Protein AF-A0A561UKL6-F1 (afdb_monomer_lite)

Radius of gyration: 25.36 Å; chains: 1; bounding box: 43×37×69 Å

Sequence (57 aa):
MTTPPPATPDVPQYQLLRDTGNGPTTPDEQAILHAEFGAPDARGVYGAPTTTEETTA

Organism: NCBI:txid281105

pLDDT: mean 74.87, std 10.52, range [46.22, 90.75]

Structure (mmCIF, N/CA/C/O backbone):
data_AF-A0A561UKL6-F1
#
_entry.id   AF-A0A561UKL6-F1
#
loop_
_atom_site.group_PDB
_atom_site.id
_atom_site.type_symbol
_atom_site.label_atom_id
_atom_site.label_alt_id
_atom_site.label_comp_id
_atom_site.label_asym_id
_atom_site.label_entity_id
_atom_site.label_seq_id
_atom_site.pdbx_PDB_ins_code
_atom_site.Cartn_x
_atom_site.Cartn_y
_atom_site.Cartn_z
_atom_site.occupancy
_atom_site.B_iso_or_equiv
_atom_site.auth_seq_id
_atom_site.auth_comp_id
_atom_site.auth_asym_id
_atom_site.auth_atom_id
_atom_site.pdbx_PDB_model_num
ATOM 1 N N . MET A 1 1 ? 26.378 31.312 -33.752 1.00 57.47 1 MET A N 1
ATOM 2 C CA . MET A 1 1 ? 25.307 30.348 -33.431 1.00 57.47 1 MET A CA 1
ATOM 3 C C . MET A 1 1 ? 25.955 28.980 -33.343 1.00 57.47 1 MET A C 1
ATOM 5 O O . MET A 1 1 ? 26.611 28.594 -34.300 1.00 57.47 1 MET A O 1
ATOM 9 N N . THR A 1 2 ? 25.882 28.320 -32.190 1.00 67.12 2 THR A N 1
ATOM 10 C CA . THR A 1 2 ? 26.508 27.008 -31.969 1.00 67.12 2 THR A CA 1
ATOM 11 C C . THR A 1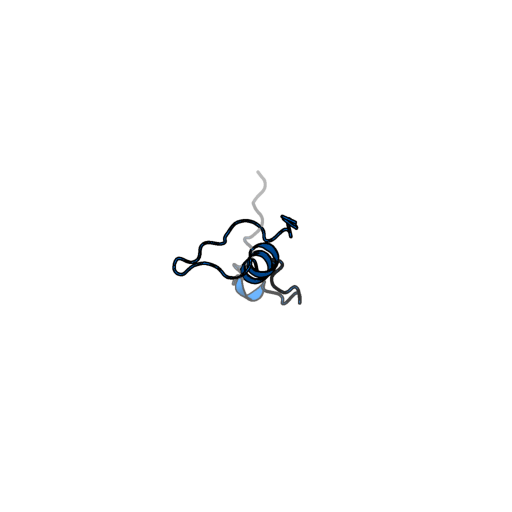 2 ? 25.546 25.917 -32.425 1.00 67.12 2 THR A C 1
ATOM 13 O O . THR A 1 2 ? 24.400 25.893 -31.981 1.00 67.12 2 THR A O 1
ATOM 16 N N . THR A 1 3 ? 25.993 25.049 -33.330 1.00 70.50 3 THR A N 1
ATOM 17 C CA . THR A 1 3 ? 25.229 23.890 -33.814 1.00 70.50 3 THR A CA 1
ATOM 18 C C . THR A 1 3 ? 24.947 22.930 -32.650 1.00 70.50 3 THR A C 1
ATOM 20 O O . THR A 1 3 ? 25.877 22.645 -31.890 1.00 70.50 3 THR A O 1
ATOM 23 N N . PRO A 1 4 ? 23.707 22.433 -32.476 1.00 71.06 4 PRO A N 1
ATOM 24 C CA . PRO A 1 4 ? 23.412 21.450 -31.439 1.00 71.06 4 PRO A CA 1
ATOM 25 C C . PRO A 1 4 ? 24.203 20.155 -31.686 1.00 71.06 4 PRO A C 1
ATOM 27 O O . PRO A 1 4 ? 24.477 19.815 -32.842 1.00 71.06 4 PRO A O 1
ATOM 30 N N . PRO A 1 5 ? 24.594 19.433 -30.621 1.00 74.12 5 PRO A N 1
ATOM 31 C CA . PRO A 1 5 ? 25.304 18.171 -30.766 1.00 74.12 5 PRO A CA 1
ATOM 32 C C . PRO A 1 5 ? 24.449 17.148 -31.534 1.00 74.12 5 PRO A C 1
ATOM 34 O O . PRO A 1 5 ? 23.217 17.239 -31.518 1.00 74.12 5 PRO A O 1
ATOM 37 N N . PRO A 1 6 ? 25.084 16.172 -32.210 1.00 71.88 6 PRO A N 1
ATOM 38 C CA . PRO A 1 6 ? 24.364 15.111 -32.904 1.00 71.88 6 PRO A CA 1
ATOM 39 C C . PRO A 1 6 ? 23.433 14.380 -31.931 1.00 71.88 6 PRO A C 1
ATOM 41 O O . PRO A 1 6 ? 23.830 14.058 -30.808 1.00 71.88 6 PRO A O 1
ATOM 44 N N . ALA A 1 7 ? 22.194 14.131 -32.364 1.00 70.75 7 ALA A N 1
ATOM 45 C CA . ALA A 1 7 ? 21.214 13.404 -31.569 1.00 70.75 7 ALA A CA 1
ATOM 46 C C . ALA A 1 7 ? 21.763 12.011 -31.232 1.00 70.75 7 ALA A C 1
ATOM 48 O O . ALA A 1 7 ? 22.180 11.261 -32.118 1.00 70.75 7 ALA A O 1
ATOM 49 N N . THR A 1 8 ? 21.800 11.679 -29.943 1.00 71.44 8 THR A N 1
ATOM 50 C CA . THR A 1 8 ? 22.147 10.330 -29.492 1.00 71.44 8 THR A CA 1
ATOM 51 C C . THR A 1 8 ? 21.095 9.353 -30.031 1.00 71.44 8 THR A C 1
ATOM 53 O O . THR A 1 8 ? 19.916 9.716 -30.042 1.00 71.44 8 THR A O 1
ATOM 56 N N . PRO A 1 9 ? 21.477 8.150 -30.502 1.00 71.44 9 PRO A N 1
ATOM 57 C CA . PRO A 1 9 ? 20.510 7.147 -30.933 1.00 71.44 9 PRO A CA 1
ATOM 58 C C . PRO A 1 9 ? 19.489 6.894 -29.827 1.00 71.44 9 PRO A C 1
ATOM 60 O O . PRO A 1 9 ? 19.874 6.769 -28.664 1.00 71.44 9 PRO A O 1
ATOM 63 N N . ASP A 1 10 ? 18.211 6.835 -30.191 1.00 74.50 10 ASP A N 1
ATOM 64 C CA . ASP A 1 10 ? 17.126 6.594 -29.245 1.00 74.50 10 ASP A CA 1
ATOM 65 C C . ASP A 1 10 ? 17.265 5.162 -28.707 1.00 74.50 10 ASP A C 1
ATOM 67 O O . ASP A 1 10 ? 16.991 4.178 -29.400 1.00 74.50 10 ASP A O 1
ATOM 71 N N . VAL A 1 11 ? 17.831 5.031 -27.507 1.00 79.06 11 VAL A N 1
ATOM 72 C CA . VAL A 1 11 ? 18.039 3.729 -26.875 1.00 79.06 11 VAL A CA 1
ATOM 73 C C . VAL A 1 11 ? 16.698 3.283 -26.302 1.00 79.06 11 VAL A C 1
ATOM 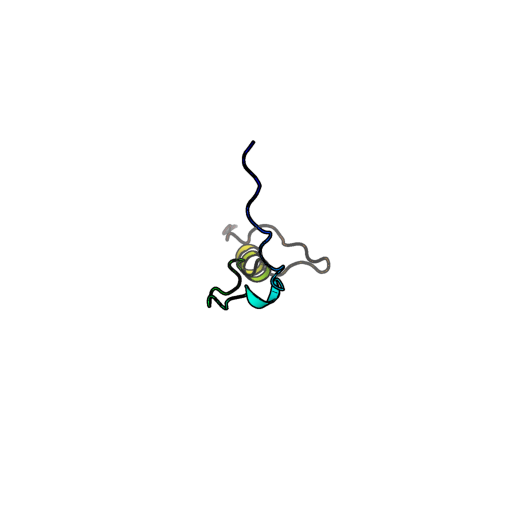75 O O . VAL A 1 11 ? 16.075 4.044 -25.558 1.00 79.06 11 VAL A O 1
ATOM 78 N N . PRO A 1 12 ? 16.243 2.051 -26.580 1.00 81.38 12 PRO A N 1
ATOM 79 C CA . PRO A 1 12 ? 15.017 1.560 -25.982 1.00 81.38 12 PRO A CA 1
ATOM 80 C C . PRO A 1 12 ? 15.095 1.614 -24.451 1.00 81.38 12 PRO A C 1
ATOM 82 O O . PRO A 1 12 ? 16.007 1.044 -23.853 1.00 81.38 12 PRO A O 1
ATOM 85 N N . GLN A 1 13 ? 14.124 2.278 -23.816 1.00 75.19 13 GLN A N 1
ATOM 86 C CA . GLN A 1 13 ? 14.119 2.576 -22.373 1.00 75.19 13 GLN A CA 1
ATOM 87 C C . GLN A 1 13 ? 14.330 1.335 -21.489 1.00 75.19 13 GLN A C 1
ATOM 89 O O . GLN A 1 13 ? 14.962 1.415 -20.440 1.00 75.19 13 GLN A O 1
ATOM 94 N N . TYR A 1 14 ? 13.875 0.161 -21.941 1.00 77.25 14 TYR A N 1
ATOM 95 C CA . TYR A 1 14 ? 14.066 -1.104 -21.228 1.00 77.25 14 TYR A CA 1
ATOM 96 C C . TYR A 1 14 ? 15.543 -1.511 -21.071 1.00 77.25 14 TYR A C 1
ATOM 98 O O . TYR A 1 14 ? 15.869 -2.247 -20.148 1.00 77.25 14 TYR A O 1
ATOM 106 N N . GLN A 1 15 ? 16.452 -1.032 -21.929 1.00 81.25 15 GLN A N 1
ATOM 107 C CA . GLN A 1 15 ? 17.893 -1.306 -21.817 1.00 81.25 15 GLN A CA 1
ATOM 108 C C . GLN A 1 15 ? 18.563 -0.507 -20.690 1.00 81.25 15 GLN A C 1
ATOM 110 O O . GLN A 1 15 ? 19.688 -0.814 -20.298 1.00 81.25 15 GLN A O 1
ATOM 115 N N . LEU A 1 16 ? 17.886 0.520 -20.170 1.00 80.81 16 LEU A N 1
ATOM 116 C CA . LEU A 1 16 ? 18.355 1.331 -19.048 1.00 80.81 16 LEU A CA 1
ATOM 117 C C . LEU A 1 16 ? 17.903 0.770 -17.693 1.00 80.81 16 LEU A C 1
ATOM 119 O O . LEU A 1 16 ? 18.395 1.224 -16.658 1.00 80.81 16 LEU A O 1
ATOM 123 N N . LEU A 1 17 ? 16.998 -0.218 -17.680 1.00 78.81 17 LEU A N 1
ATOM 124 C CA . LEU A 1 17 ? 16.569 -0.880 -16.453 1.00 78.81 17 LEU A CA 1
ATOM 125 C C . LEU A 1 17 ? 17.736 -1.688 -15.884 1.00 78.81 17 LEU A C 1
ATOM 127 O O . LEU A 1 17 ? 18.246 -2.618 -16.507 1.00 78.81 17 LEU A O 1
ATOM 131 N N . ARG A 1 18 ? 18.143 -1.326 -14.671 1.00 80.00 18 ARG A N 1
ATOM 132 C CA . ARG A 1 18 ? 19.096 -2.085 -13.865 1.00 80.00 18 ARG A CA 1
ATOM 133 C C . ARG A 1 18 ? 18.353 -2.608 -12.652 1.00 80.00 18 ARG A C 1
ATOM 135 O O . ARG A 1 18 ? 17.677 -1.833 -11.978 1.00 80.00 18 ARG A O 1
ATOM 142 N N . ASP A 1 19 ? 18.490 -3.900 -12.379 1.00 77.19 19 ASP A N 1
ATOM 143 C CA . ASP A 1 19 ? 18.071 -4.440 -11.094 1.00 77.19 19 ASP A CA 1
ATOM 144 C C . ASP A 1 19 ? 18.973 -3.828 -10.019 1.00 77.19 19 ASP A C 1
ATOM 146 O O . ASP A 1 19 ? 20.199 -3.947 -10.071 1.00 77.19 19 ASP A O 1
ATOM 150 N N . THR A 1 20 ? 18.367 -3.083 -9.102 1.00 80.31 20 THR A N 1
ATOM 151 C CA . THR A 1 20 ? 19.095 -2.414 -8.022 1.00 80.31 20 THR A CA 1
ATOM 152 C C . THR A 1 20 ? 19.016 -3.196 -6.717 1.00 80.3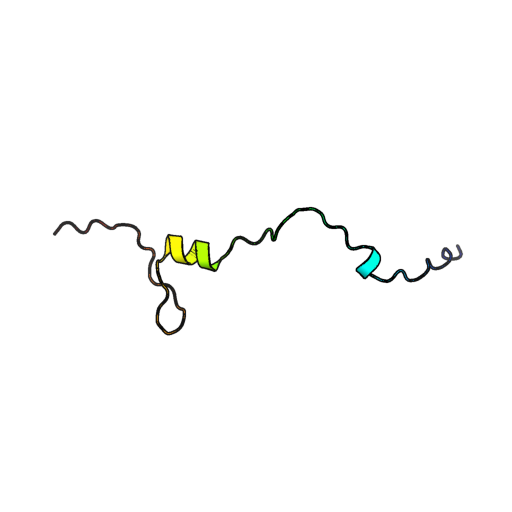1 20 THR A C 1
ATOM 154 O O . THR A 1 20 ? 19.607 -2.763 -5.732 1.00 80.31 20 THR A O 1
ATOM 157 N N . GLY A 1 21 ? 18.276 -4.314 -6.677 1.00 73.62 21 GLY A N 1
ATOM 158 C CA . GLY A 1 21 ? 18.000 -5.066 -5.451 1.00 73.62 21 GLY A CA 1
ATOM 159 C C . GLY A 1 21 ? 17.180 -4.291 -4.414 1.00 73.62 21 GLY A C 1
ATOM 160 O O . GLY A 1 21 ? 16.851 -4.832 -3.360 1.00 73.62 21 GLY A O 1
ATOM 161 N N . ASN A 1 22 ? 16.818 -3.039 -4.703 1.00 69.69 22 ASN A N 1
ATOM 162 C CA . ASN A 1 22 ? 15.865 -2.292 -3.910 1.00 69.69 22 ASN A CA 1
ATOM 163 C C . ASN A 1 22 ? 14.486 -2.847 -4.253 1.00 69.69 22 ASN A C 1
ATOM 165 O O . ASN A 1 22 ? 13.941 -2.578 -5.325 1.00 69.69 22 ASN A O 1
ATOM 169 N N . GLY A 1 23 ? 13.939 -3.654 -3.344 1.00 68.00 23 GLY A N 1
ATOM 170 C CA . GLY A 1 23 ? 12.521 -3.983 -3.363 1.00 68.00 23 GLY A CA 1
ATOM 171 C C . GLY A 1 23 ? 11.662 -2.710 -3.333 1.00 68.00 23 GLY A C 1
ATOM 172 O O . GLY A 1 23 ? 12.186 -1.604 -3.148 1.00 68.00 23 GLY A O 1
ATOM 173 N N . PRO A 1 24 ? 10.338 -2.834 -3.511 1.00 68.69 24 PRO A N 1
ATOM 174 C CA . PRO A 1 24 ? 9.446 -1.691 -3.383 1.00 68.69 24 PRO A CA 1
ATOM 175 C C . 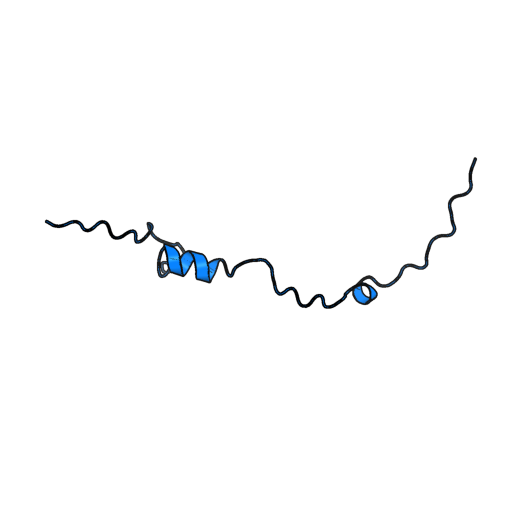PRO A 1 24 ? 9.718 -0.976 -2.055 1.00 68.69 24 PRO A C 1
ATOM 177 O O . PRO A 1 24 ? 9.668 -1.575 -0.986 1.00 68.69 24 PRO A O 1
ATOM 180 N N . THR A 1 25 ? 10.051 0.314 -2.136 1.00 60.66 25 THR A N 1
ATOM 181 C CA . THR A 1 25 ? 10.238 1.165 -0.951 1.00 60.66 25 THR A CA 1
ATOM 182 C C . THR A 1 25 ? 8.909 1.427 -0.252 1.00 60.66 25 THR A C 1
ATOM 184 O O . THR A 1 25 ? 8.893 1.890 0.883 1.00 60.66 25 THR A O 1
ATOM 187 N N . THR A 1 26 ? 7.796 1.147 -0.932 1.00 63.72 26 THR A N 1
ATOM 188 C CA . THR A 1 26 ? 6.459 1.248 -0.373 1.00 63.72 26 THR A CA 1
ATOM 189 C C . THR A 1 26 ? 6.295 0.148 0.668 1.00 63.72 26 THR A C 1
ATOM 191 O O . THR A 1 26 ? 6.316 -1.031 0.301 1.00 63.72 26 THR A O 1
ATOM 194 N N . PRO A 1 27 ? 6.138 0.495 1.954 1.00 69.56 27 PRO A N 1
ATOM 195 C CA . PRO A 1 27 ? 5.689 -0.481 2.925 1.00 69.56 27 PRO A CA 1
ATOM 196 C C . PRO A 1 27 ? 4.362 -1.067 2.443 1.00 69.56 27 PRO A C 1
ATOM 198 O O . PRO A 1 27 ? 3.580 -0.365 1.799 1.00 69.56 27 PRO A O 1
ATOM 201 N N . ASP A 1 28 ? 4.109 -2.338 2.741 1.00 81.06 28 ASP A N 1
ATOM 202 C CA .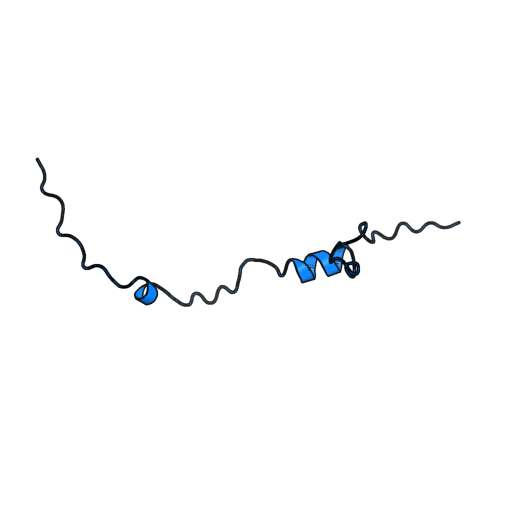 ASP A 1 28 ? 2.789 -2.918 2.526 1.00 81.06 28 ASP A CA 1
ATOM 203 C C . ASP A 1 28 ? 1.786 -2.157 3.406 1.00 81.06 28 ASP A C 1
ATOM 205 O O . ASP A 1 28 ? 1.663 -2.399 4.606 1.00 81.06 28 ASP A O 1
ATOM 209 N N . GLU A 1 29 ? 1.131 -1.163 2.809 1.00 80.38 29 GLU A N 1
ATOM 210 C CA . GLU A 1 29 ? 0.207 -0.261 3.490 1.00 80.38 29 GLU A CA 1
ATOM 211 C C . GLU A 1 29 ? -0.937 -1.051 4.129 1.00 80.38 29 GLU A C 1
ATOM 213 O O . GLU A 1 29 ? -1.370 -0.715 5.226 1.00 80.38 29 GLU A O 1
ATOM 218 N N . GLN A 1 30 ? -1.354 -2.164 3.516 1.00 79.31 30 GLN A N 1
ATOM 219 C CA . GLN A 1 30 ? -2.353 -3.055 4.103 1.00 79.31 30 GLN A CA 1
ATOM 220 C C . GLN A 1 30 ? -1.817 -3.733 5.364 1.00 79.31 30 GLN A C 1
ATOM 222 O O . GLN A 1 30 ? -2.524 -3.793 6.366 1.00 79.31 30 GLN A O 1
ATOM 227 N N . ALA A 1 31 ? -0.565 -4.195 5.358 1.00 82.25 31 ALA A N 1
ATOM 228 C CA . ALA A 1 31 ? 0.053 -4.777 6.548 1.00 82.25 31 ALA A CA 1
ATOM 229 C C . ALA A 1 31 ? 0.198 -3.753 7.688 1.00 82.25 31 ALA A C 1
ATOM 231 O O . ALA A 1 31 ? -0.036 -4.097 8.847 1.00 82.25 31 ALA A O 1
ATOM 232 N N . ILE A 1 32 ? 0.539 -2.499 7.372 1.00 84.50 32 ILE A N 1
ATOM 233 C CA . ILE A 1 32 ? 0.626 -1.416 8.365 1.00 84.50 32 ILE A CA 1
ATOM 234 C C . ILE A 1 32 ? -0.752 -1.090 8.940 1.00 84.50 32 ILE A C 1
ATOM 236 O O . ILE A 1 32 ? -0.916 -1.058 10.158 1.00 84.50 32 ILE A O 1
ATOM 240 N N . LEU A 1 33 ? -1.748 -0.870 8.080 1.00 82.81 33 LEU A N 1
ATOM 241 C CA . LEU A 1 33 ? -3.104 -0.533 8.513 1.00 82.81 33 LEU A CA 1
ATOM 242 C C . LEU A 1 33 ? -3.722 -1.666 9.338 1.00 82.81 33 LEU A C 1
ATOM 244 O O . LEU A 1 33 ? -4.344 -1.409 10.364 1.00 82.81 33 LEU A O 1
ATOM 248 N N . HIS A 1 34 ? -3.483 -2.919 8.950 1.00 84.81 34 HIS A N 1
ATOM 249 C CA . HIS A 1 34 ? -3.934 -4.077 9.712 1.00 84.81 34 HIS A CA 1
ATOM 250 C C . HIS A 1 34 ? -3.266 -4.182 11.090 1.00 84.81 34 HIS A C 1
ATOM 252 O O . HIS A 1 34 ? -3.919 -4.576 12.056 1.00 84.81 34 HIS A O 1
ATOM 258 N N . ALA A 1 35 ? -1.982 -3.830 11.204 1.00 85.19 35 ALA A N 1
ATOM 259 C CA . ALA A 1 35 ? -1.278 -3.822 12.485 1.00 85.19 35 ALA A CA 1
ATOM 260 C C . ALA A 1 35 ? -1.797 -2.732 13.443 1.00 85.19 35 ALA A C 1
ATOM 262 O O . ALA A 1 35 ? -1.862 -2.975 14.645 1.00 85.19 35 ALA A O 1
ATOM 263 N N . GLU A 1 36 ? -2.174 -1.562 12.920 1.00 84.88 36 GLU A N 1
ATOM 264 C CA . GLU A 1 36 ? -2.604 -0.400 13.717 1.00 84.88 36 GLU A CA 1
ATOM 265 C C . GLU A 1 36 ? -4.104 -0.421 14.071 1.00 84.88 36 GLU A C 1
ATOM 267 O O . GLU A 1 36 ? -4.504 -0.052 15.177 1.00 84.88 36 GLU A O 1
ATOM 272 N N . PHE A 1 37 ? -4.951 -0.852 13.131 1.00 86.69 37 PHE A N 1
ATOM 273 C CA . PHE A 1 37 ? -6.412 -0.739 13.228 1.00 86.69 37 PHE A CA 1
ATOM 274 C C . PHE A 1 37 ? -7.143 -2.092 13.249 1.00 86.69 37 PHE A C 1
ATOM 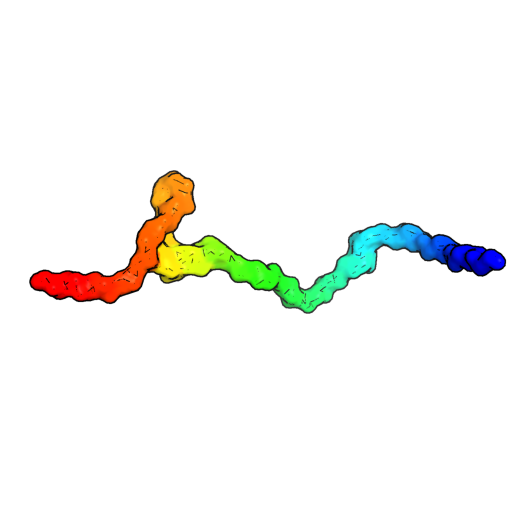276 O O . PHE A 1 37 ? -8.363 -2.126 13.420 1.00 86.69 37 PHE A O 1
ATOM 283 N N . GLY A 1 38 ? -6.434 -3.210 13.066 1.00 86.94 38 GLY A N 1
ATOM 284 C CA . GLY A 1 38 ? -7.025 -4.546 12.953 1.00 86.94 38 GLY A CA 1
ATOM 285 C C . GLY A 1 38 ? -7.631 -4.837 11.575 1.00 86.94 38 GLY A C 1
ATOM 286 O O . GLY A 1 38 ? -7.296 -4.204 10.578 1.00 86.94 38 GLY A O 1
ATOM 287 N N . ALA A 1 39 ? -8.515 -5.834 11.493 1.00 87.81 39 ALA A N 1
ATOM 288 C CA . ALA A 1 39 ? -9.131 -6.233 10.226 1.00 87.81 39 ALA A CA 1
ATOM 289 C C . ALA A 1 39 ? -10.141 -5.180 9.717 1.00 87.81 39 ALA A C 1
ATOM 291 O O . ALA A 1 39 ? -10.936 -4.673 10.514 1.00 87.81 39 ALA A O 1
ATOM 292 N N . PRO A 1 40 ? -10.166 -4.876 8.405 1.00 86.00 40 PRO A N 1
ATOM 293 C CA . PRO A 1 40 ? -11.153 -3.963 7.840 1.00 86.00 40 PRO A CA 1
ATOM 294 C C . PRO A 1 40 ? -12.562 -4.579 7.823 1.00 86.00 40 PRO A C 1
ATOM 296 O O . PRO A 1 40 ? -12.734 -5.801 7.849 1.00 86.00 40 PRO A O 1
ATOM 299 N N . ASP A 1 41 ? -13.587 -3.726 7.741 1.00 87.06 41 ASP A N 1
ATOM 300 C CA . ASP A 1 41 ? -14.979 -4.161 7.597 1.00 87.06 41 ASP A CA 1
ATOM 301 C C . ASP A 1 41 ? -15.264 -4.782 6.211 1.00 87.06 41 ASP A C 1
ATOM 303 O O . ASP A 1 41 ? -14.426 -4.790 5.307 1.00 87.06 41 ASP A O 1
ATOM 307 N N . ALA A 1 42 ? -16.489 -5.277 6.003 1.00 88.50 42 ALA A N 1
ATOM 308 C CA . ALA A 1 42 ? -16.902 -5.887 4.731 1.00 88.50 42 ALA A CA 1
ATOM 309 C C . ALA A 1 42 ? -16.845 -4.933 3.515 1.00 88.50 42 ALA A C 1
ATOM 311 O O . ALA A 1 42 ? -17.020 -5.375 2.380 1.00 88.50 42 ALA A O 1
ATOM 312 N N . ARG A 1 43 ? -16.627 -3.631 3.736 1.00 90.75 43 ARG A N 1
ATOM 313 C CA . ARG A 1 43 ? -16.460 -2.598 2.706 1.00 90.75 43 ARG A CA 1
ATOM 314 C C . ARG A 1 43 ? -14.993 -2.176 2.548 1.00 90.75 43 ARG A C 1
ATOM 316 O O . ARG A 1 43 ? -14.718 -1.306 1.727 1.00 90.75 43 ARG A O 1
ATOM 323 N N . GLY A 1 44 ? -14.067 -2.773 3.304 1.00 84.38 44 GLY A N 1
ATOM 324 C CA . GLY A 1 44 ? -12.638 -2.463 3.273 1.00 84.38 44 GLY A CA 1
ATOM 325 C C . GLY A 1 44 ? -12.230 -1.267 4.139 1.00 84.38 44 GLY A C 1
ATOM 326 O O . GLY A 1 44 ? -11.152 -0.719 3.927 1.00 84.38 44 GLY A O 1
ATOM 327 N N . VAL A 1 45 ? -13.074 -0.827 5.080 1.00 87.12 45 VAL A N 1
ATOM 328 C CA . VAL A 1 45 ? -12.807 0.346 5.928 1.00 87.12 45 VAL A CA 1
ATOM 329 C C . VAL A 1 45 ? -12.236 -0.090 7.279 1.00 87.12 45 VAL A C 1
ATOM 331 O O . VAL A 1 45 ? -12.828 -0.928 7.960 1.00 87.12 45 VAL A O 1
ATOM 334 N N . TYR A 1 46 ? -11.103 0.494 7.677 1.00 85.81 46 TYR A N 1
ATOM 335 C CA . TYR A 1 46 ? -10.479 0.281 8.988 1.00 85.81 46 TYR A CA 1
ATOM 336 C C . TYR A 1 46 ? -11.200 1.071 10.096 1.00 85.81 46 TYR A C 1
ATOM 338 O O . TYR A 1 46 ? -11.706 2.170 9.860 1.00 85.81 46 TYR A O 1
ATOM 346 N N . GLY A 1 47 ? -11.282 0.482 11.294 1.00 81.38 47 GLY A N 1
ATOM 347 C CA . GLY A 1 47 ? -11.933 1.071 12.469 1.00 81.38 47 GLY A CA 1
ATOM 348 C C . GLY A 1 47 ? -11.077 2.113 13.199 1.00 81.38 47 GLY A C 1
ATOM 349 O O . GLY A 1 47 ? -10.039 2.545 12.707 1.00 81.38 47 GLY A O 1
ATOM 350 N N . ALA A 1 48 ? -11.515 2.526 14.393 1.00 79.69 48 ALA A N 1
ATOM 351 C CA . ALA A 1 48 ? -10.695 3.356 15.280 1.00 79.69 48 ALA A CA 1
ATOM 352 C C . ALA A 1 48 ? -9.419 2.595 15.713 1.00 79.69 48 ALA A C 1
ATOM 354 O O . ALA A 1 48 ? -9.467 1.363 15.782 1.00 79.69 48 ALA A O 1
ATOM 355 N N . PRO A 1 49 ? -8.299 3.292 16.008 1.00 71.12 49 PRO A N 1
ATOM 356 C CA . PRO A 1 49 ? -7.071 2.639 16.456 1.00 71.12 49 PRO A CA 1
ATOM 357 C C . PRO A 1 49 ? -7.353 1.770 17.681 1.00 71.12 49 PRO A C 1
ATOM 359 O O . PRO A 1 49 ? -8.034 2.212 18.608 1.00 71.12 49 PRO A O 1
ATOM 362 N N . THR A 1 50 ? -6.814 0.552 17.723 1.00 65.19 50 THR A N 1
ATOM 363 C CA . THR A 1 50 ? -7.015 -0.366 18.856 1.00 65.19 50 THR A CA 1
ATOM 364 C C . THR A 1 50 ? -6.088 -0.042 20.027 1.00 65.19 50 THR A C 1
ATOM 366 O O . THR A 1 50 ? -5.596 -0.952 20.694 1.00 65.19 50 THR A O 1
ATOM 369 N N . THR A 1 51 ? -5.800 1.240 20.283 1.00 62.00 51 THR A N 1
ATOM 370 C CA . THR A 1 51 ? -5.100 1.629 21.507 1.00 62.00 51 THR A CA 1
ATOM 371 C C . THR A 1 51 ? -5.936 1.103 22.666 1.00 62.00 51 THR A C 1
ATOM 373 O O . THR A 1 51 ? -7.111 1.447 22.773 1.00 62.00 51 THR A O 1
ATOM 376 N N . THR A 1 52 ? -5.367 0.201 23.467 1.00 59.19 52 THR A N 1
ATOM 377 C CA . THR A 1 52 ? -6.011 -0.371 24.649 1.00 59.19 52 THR A CA 1
ATOM 378 C C . THR A 1 52 ? -6.317 0.754 25.636 1.00 59.19 52 THR A C 1
ATOM 380 O O . THR A 1 52 ? -5.556 1.016 26.560 1.00 59.19 52 THR A O 1
ATOM 383 N N . GLU A 1 53 ? -7.432 1.445 25.434 1.00 58.94 53 GLU A N 1
ATOM 384 C CA . GLU A 1 53 ? -8.145 2.139 26.489 1.00 58.94 53 GLU A CA 1
ATOM 385 C C . GLU A 1 53 ? -8.712 1.026 27.370 1.00 58.94 53 GLU A C 1
ATOM 387 O O . GLU A 1 53 ? -9.801 0.495 27.141 1.00 58.94 53 GLU A O 1
ATOM 392 N N . GLU A 1 54 ? -7.899 0.601 28.336 1.00 58.78 54 GLU A N 1
ATOM 393 C CA . GLU A 1 54 ? -8.318 -0.149 29.510 1.00 58.78 54 GLU A CA 1
ATOM 394 C C . GLU A 1 54 ? -9.425 0.657 30.209 1.00 58.78 54 GLU A C 1
ATOM 396 O O . GLU A 1 54 ? -9.186 1.455 31.110 1.00 58.78 54 GLU A O 1
ATOM 401 N N . THR A 1 55 ? -10.664 0.507 29.739 1.00 56.06 55 THR A N 1
ATOM 402 C CA . THR A 1 55 ? -11.855 0.958 30.456 1.00 56.06 55 THR A CA 1
ATOM 403 C C . THR A 1 55 ? -12.102 -0.060 31.558 1.00 56.06 55 THR A C 1
ATOM 405 O O . THR A 1 55 ? -12.877 -1.004 31.404 1.00 56.06 55 THR A O 1
ATOM 408 N N . THR A 1 56 ? -11.382 0.098 32.663 1.00 47.09 56 THR A N 1
ATOM 409 C CA . THR A 1 56 ? -11.713 -0.535 33.937 1.00 47.09 56 THR A CA 1
ATOM 410 C C . THR A 1 56 ? -13.000 0.124 34.435 1.00 47.09 56 THR A C 1
ATOM 412 O O . THR A 1 56 ? -12.990 1.290 34.831 1.00 47.09 56 THR A O 1
ATOM 415 N N . ALA A 1 57 ? -14.116 -0.600 34.353 1.00 46.22 57 ALA A N 1
ATOM 416 C CA . ALA A 1 57 ? -15.355 -0.284 35.062 1.00 46.22 57 ALA A CA 1
ATOM 417 C C . ALA A 1 57 ? -15.479 -1.181 36.297 1.00 46.22 57 ALA A C 1
ATOM 419 O O . ALA A 1 57 ? -15.103 -2.373 36.190 1.00 46.22 57 ALA A O 1
#

Foldseek 3Di:
DDDDDPDDPPDPPVVVDDDPVDDPPDDPVVVVLCVQQNAADPVRHGDDGPPPPVPDD

Secondary structure (DSSP, 8-state):
-PPPPPPPP---GGGG----S---SS--HHHHHHHHH-S--TTS---S---------